Protein 2W86 (pdb70)

Foldseek 3Di:
DDADQPCVVVQAFQFHWADDRNGIATHHPPQFDADPVRRYTHGNFFAFFFQDDDDPQTHDGQDGGDGLQLSQQERGQWIHVRIDGGDHDPLAHHQWGADHDSDTFGRFVCVVGVCQQVAFDWAGDRSHIAGHHDPPWDADPVRRYTD

InterPro domains:
  IPR000152 EGF-type aspartate/asparagine hydroxylation site [PS00010] (262-273)
  IPR000152 EGF-type aspartate/asparagine hydroxylation site [PS00010] (304-315)
  IPR000152 EGF-type aspartate/asparagine hydroxylation site [PS00010] (504-515)
  IPR000152 EGF-type aspartate/asparagine hydroxylation site [PS00010] (546-557)
  IPR000152 EGF-type aspartate/asparagine hydroxylation site [PS00010] (587-598)
  IPR000152 EGF-type aspartate/asparagine hydroxylation site [PS00010] (628-639)
  IPR000152 EGF-type aspartate/asparagine hydroxylation site [PS00010] (739-750)
  IPR000152 EGF-type aspartate/asparagine hydroxylation site [PS00010] (781-792)
  IPR000152 EGF-type aspartate/asparagine hydroxylation site [PS00010] (821-832)
  IPR000152 EGF-type aspartate/asparagine hydroxylation site [PS00010] (926-937)
  IPR000152 EGF-type 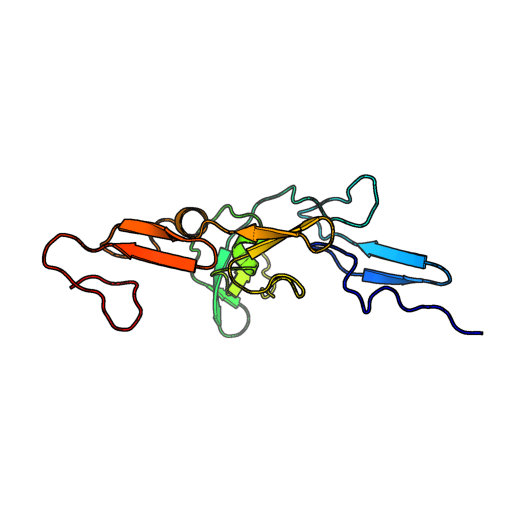aspartate/asparagine hydroxylation site [PS00010] (1044-1055)
  IPR000152 EGF-type aspartate/asparagine hydroxylation site [PS00010] (1086-1097)
  IPR000152 EGF-type aspartate/asparagine hydroxylation site [PS00010] (1129-1140)
  IPR000152 EGF-type aspartate/asparagine hydroxylation site [PS00010] (1171-1182)
  IPR000152 EGF-type aspartate/asparagine hydroxylation site [PS00010] (1212-1223)
  IPR000152 EGF-type aspartate/asparagine hydroxylation site [PS00010] (1254-1265)
  IPR000152 EGF-type aspartate/asparagine hydroxylation site [PS00010] (1296-1307)
  IPR000152 EGF-type aspartate/asparagine hydroxylation site [PS00010] (1339-1350)
  IPR000152 EGF-type aspartate/asparagine hydroxylation site [PS00010] (1380-1391)
  IPR000152 EGF-type aspartate/asparagine hydroxylation site [PS00010] (1420-1431)

Nearest PDB structures (foldseek):
  2w86-assembly1_A  TM=1.007E+00  e=1.344E-32  Homo sapiens
  1uzj-assembly3_C  TM=6.667E-01  e=9.749E-16  Homo sapiens
  1uzq-assembly1_A  TM=6.667E-01  e=2.580E-14  Homo sapiens
  5ms9-assembly1_A  TM=6.099E-01  e=1.057E-07  Homo sapiens
  3h5c-assembly1_B  TM=3.625E-01  e=7.458E-02  Homo sapiens

Solvent-accessible surface area: 8596 Å² total; per-residue (Å²): 174,96,68,125,58,41,31,144,83,35,27,12,6,65,27,84,32,107,62,25,131,70,57,52,95,5,67,38,60,110,19,11,73,64,17,130,95,136,38,35,2,85,31,82,100,125,12,24,0,47,67,51,65,79,126,83,115,18,58,91,84,13,32,45,54,6,59,46,12,37,0,9,5,9,31,12,34,0,21,6,105,131,40,82,114,26,153,63,19,100,73,19,22,140,1,45,6,24,50,116,49,102,88,40,78,40,0,44,5,30,124,8,33,82,53,3,8,141,69,27,116,28,42,54,47,180,21,58,33,119,6,105,26,65,122,85,73,90,75,34,115,97,22,59,63,5,124

B-factor: mean 25.17, std 9.64, range [11.41, 68.3]

Secondary structure (DSSP, 8-state):
-----GGGG--SBTSEEEEETTEEEEE--TTEEE-TTSSBEEE---EEEEEEEETTEEEEEEEEEE-HHHHHTTT-SEETTTTEE----TTT-TTEEEEETTEEEE--HHHHSTT-SSSSEEEEETTEEEEEPPTT--B-TTSS-B-

Radius of gyration: 17.73 Å; Cα contacts (8 Å, |Δi|>4): 346; chains: 1; bounding box: 33×31×66 Å

CATH classification: 2.10.25.10 (+2 more: 3.90.290.10, 2.10.25.10)

Structure (mmCIF, N/CA/C/O backbone):
data_2W86
#
_entry.id   2W86
#
_cell.length_a   31.232
_cell.length_b   47.258
_cell.length_c   89.105
_cell.angle_alpha   90.00
_cell.angle_beta   90.00
_cell.angle_gamma   90.00
#
_symmetry.space_group_name_H-M   'P 21 21 21'
#
loop_
_entity.id
_entity.type
_entity.pdbx_description
1 polymer FIBRILLIN-1
2 non-polymer 'CALCIUM ION'
3 non-polymer 'I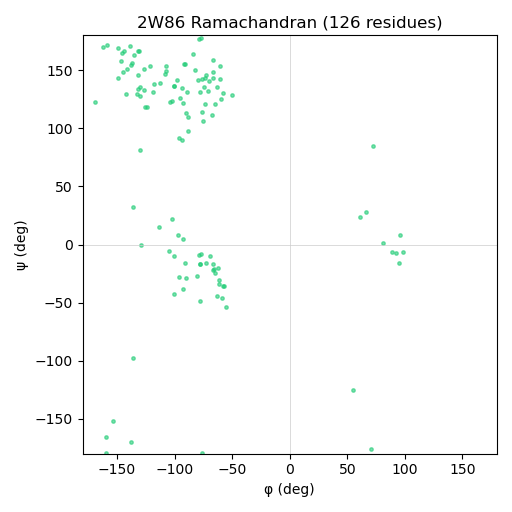ODIDE ION'
4 water water
#
loop_
_atom_site.group_PDB
_atom_site.id
_atom_site.type_symbol
_atom_site.label_atom_id
_atom_site.label_alt_id
_atom_site.label_comp_id
_atom_site.label_asym_id
_atom_site.label_entity_id
_atom_site.label_seq_id
_atom_site.pdbx_PDB_ins_code
_atom_site.Cartn_x
_atom_site.Cartn_y
_atom_site.Cartn_z
_atom_site.occupancy
_atom_site.B_iso_or_equiv
_atom_site.auth_seq_id
_atom_site.auth_comp_id
_atom_site.auth_asym_id
_atom_site.auth_atom_id
_atom_site.pdbx_PDB_model_num
ATOM 1 N N . SER A 1 1 ? 16.641 37.564 19.826 1.00 23.87 1 SER A N 1
ATOM 2 C CA . SER A 1 1 ? 16.612 36.460 20.776 1.00 26.02 1 SER A CA 1
ATOM 3 C C . SER A 1 1 ? 17.231 36.885 22.110 1.00 23.62 1 SER A C 1
ATOM 4 O O . SER A 1 1 ? 18.074 37.778 22.153 1.00 21.01 1 SER A O 1
ATOM 7 N N . ALA A 1 2 ? 16.781 36.266 23.199 1.00 18.97 2 ALA A N 1
ATOM 8 C CA . ALA A 1 2 ? 17.355 36.521 24.512 1.00 16.31 2 ALA A CA 1
ATOM 9 C C . ALA A 1 2 ? 17.432 35.222 25.288 1.00 18.36 2 ALA A C 1
ATOM 10 O O . ALA A 1 2 ? 16.629 34.319 25.091 1.00 16.92 2 ALA A O 1
ATOM 12 N N . ASP A 1 3 ? 18.408 35.139 26.176 1.00 19.45 3 ASP A N 1
ATOM 13 C CA . ASP A 1 3 ? 18.505 34.003 27.066 1.00 17.16 3 ASP A CA 1
ATOM 14 C C . ASP A 1 3 ? 17.515 34.180 28.209 1.00 15.62 3 ASP A C 1
ATOM 15 O O . ASP A 1 3 ? 17.317 35.294 28.705 1.00 18.00 3 ASP A O 1
ATOM 20 N N . ILE A 1 4 ? 16.887 33.091 28.631 1.00 15.58 4 ILE A N 1
ATOM 21 C CA . ILE A 1 4 ? 16.032 33.147 29.806 1.00 14.30 4 ILE A CA 1
ATOM 22 C C . ILE A 1 4 ? 16.905 33.235 31.050 1.00 15.55 4 ILE A C 1
ATOM 23 O O . ILE A 1 4 ? 17.881 32.511 31.165 1.00 16.71 4 ILE A O 1
ATOM 28 N N . ASP A 1 5 ? 16.562 34.107 31.988 1.00 16.05 5 ASP A N 1
ATOM 29 C CA . ASP A 1 5 ? 17.256 34.107 33.274 1.00 19.72 5 ASP A CA 1
ATOM 30 C C . ASP A 1 5 ? 16.488 33.244 34.280 1.00 16.26 5 ASP A C 1
ATOM 31 O O . ASP A 1 5 ? 15.606 33.726 35.001 1.00 19.55 5 ASP A O 1
ATOM 36 N N . GLU A 1 6 ? 16.820 31.958 34.320 1.00 18.59 6 GLU A N 1
ATOM 37 C CA . GLU A 1 6 ? 16.146 31.030 35.221 1.00 18.75 6 GLU A CA 1
ATOM 38 C C . GLU A 1 6 ? 16.323 31.364 36.696 1.00 19.58 6 GLU A C 1
ATOM 39 O O . GLU A 1 6 ? 15.539 30.923 37.536 1.00 18.44 6 GLU A O 1
ATOM 45 N N . CYS A 1 7 ? 17.350 32.141 37.016 1.00 17.25 7 CYS A N 1
ATOM 46 C CA . CYS A 1 7 ? 17.662 32.448 38.403 1.00 20.12 7 CYS A CA 1
ATOM 47 C C . CYS A 1 7 ? 16.572 33.276 39.085 1.00 24.53 7 CYS A C 1
ATOM 48 O O . CYS A 1 7 ? 16.451 33.281 40.305 1.00 22.01 7 CYS A O 1
ATOM 51 N N . GLU A 1 8 ? 15.767 33.953 38.282 1.00 25.56 8 GLU A N 1
ATOM 52 C CA . GLU A 1 8 ? 14.682 34.773 38.798 1.00 29.32 8 GLU A CA 1
ATOM 53 C C . GLU A 1 8 ? 13.652 33.930 39.544 1.00 29.68 8 GLU A C 1
ATOM 54 O O . GLU A 1 8 ? 12.871 34.449 40.344 1.00 30.35 8 GLU A O 1
ATOM 60 N N A SER A 1 9 ? 13.653 32.629 39.283 0.50 26.77 9 SER A N 1
ATOM 61 N N B SER A 1 9 ? 13.753 32.629 39.283 0.50 26.77 9 SER A N 1
ATOM 62 C CA A SER A 1 9 ? 12.671 31.736 39.878 0.50 26.13 9 SER A CA 1
ATOM 63 C CA B SER A 1 9 ? 12.771 31.736 39.878 0.50 26.13 9 SER A CA 1
ATOM 64 C C A SER A 1 9 ? 13.235 31.038 41.107 0.50 22.17 9 SER A C 1
ATOM 65 C C B SER A 1 9 ? 13.335 31.038 41.107 0.50 22.17 9 SER A C 1
ATOM 66 O O A SER A 1 9 ? 12.595 30.151 41.664 0.50 24.23 9 SER A O 1
ATOM 67 O O B SER A 1 9 ? 12.695 30.151 41.664 0.50 24.23 9 SER A O 1
ATOM 72 N N . SER A 1 10 ? 14.439 31.433 41.515 1.00 19.31 10 SER A N 1
ATOM 73 C CA . SER A 1 10 ? 15.121 30.829 42.667 1.00 19.87 10 SER A CA 1
ATOM 74 C C . SER A 1 10 ? 15.160 29.295 42.584 1.00 18.00 10 SER A C 1
ATOM 75 O O . SER A 1 10 ? 14.782 28.591 43.522 1.00 22.71 10 SER A O 1
ATOM 78 N N . PRO A 1 11 ? 15.649 28.767 41.458 1.00 18.57 11 PRO A N 1
ATOM 79 C CA . PRO A 1 11 ? 15.664 27.313 41.244 1.00 17.05 11 PRO A CA 1
ATOM 80 C C . PRO A 1 11 ? 16.707 26.565 42.080 1.00 18.33 11 PRO A C 1
ATOM 81 O O . PRO A 1 11 ? 16.617 25.344 42.199 1.00 21.56 11 PRO A O 1
ATOM 85 N N . CYS A 1 12 ? 17.675 27.277 42.643 1.00 18.34 12 CYS A N 1
ATOM 86 C CA . CYS A 1 12 ? 18.787 26.623 43.336 1.00 17.10 12 CYS A CA 1
ATOM 87 C C . CYS A 1 12 ? 18.555 26.546 44.838 1.00 20.49 12 CYS A C 1
ATOM 88 O O . CYS A 1 12 ? 18.914 27.466 45.580 1.00 24.25 12 CYS A O 1
ATOM 91 N N . ILE A 1 13 ? 17.961 25.438 45.276 1.00 18.41 13 ILE A N 1
ATOM 92 C CA . ILE A 1 13 ? 17.613 25.255 46.686 1.00 19.41 13 ILE A CA 1
ATOM 93 C C . ILE A 1 13 ? 18.852 25.193 47.578 1.00 17.07 13 ILE A C 1
ATOM 94 O O . ILE A 1 13 ? 19.696 24.321 47.416 1.00 15.75 13 ILE A O 1
ATOM 99 N N . ASN A 1 14 ? 18.949 26.110 48.532 1.00 14.71 14 ASN A N 1
ATOM 100 C CA . ASN A 1 14 ? 20.120 26.170 49.410 1.00 20.73 14 ASN A CA 1
ATOM 101 C C . ASN A 1 14 ? 21.421 26.428 48.667 1.00 19.99 14 ASN A C 1
ATOM 102 O O . ASN A 1 14 ? 22.492 26.085 49.150 1.00 27.22 14 ASN A O 1
ATOM 107 N N . GLY A 1 15 ? 21.328 27.037 47.491 1.00 15.93 15 GLY A N 1
ATOM 108 C CA . GLY A 1 15 ? 22.511 27.309 46.693 1.00 18.35 15 GLY A CA 1
ATOM 109 C C . GLY A 1 15 ? 22.473 28.690 46.076 1.00 18.99 15 GLY A C 1
ATOM 110 O O . GLY A 1 15 ? 21.549 29.466 46.329 1.00 22.38 15 GLY A O 1
ATOM 111 N N A VAL A 1 16 ? 23.502 29.016 45.301 0.50 19.57 16 VAL A N 1
ATOM 112 N N B VAL A 1 16 ? 23.602 29.016 45.301 0.50 19.57 16 VAL A N 1
ATOM 113 C CA A VAL A 1 16 ? 23.495 30.244 44.517 0.50 21.75 16 VAL A CA 1
ATOM 114 C CA B VAL A 1 16 ? 23.595 30.244 44.517 0.50 21.75 16 VAL A CA 1
ATOM 115 C C A VAL A 1 16 ? 23.331 29.906 43.046 0.50 20.34 16 VAL A C 1
ATOM 116 C C B VAL A 1 16 ? 23.431 29.906 43.046 0.50 20.34 16 VAL A C 1
ATOM 117 O O A VAL A 1 16 ? 23.976 28.987 42.526 0.50 21.78 16 VAL A O 1
ATOM 118 O O B VAL A 1 16 ? 24.076 28.987 42.526 0.50 21.78 16 VAL A O 1
ATOM 125 N N . CYS A 1 17 ? 22.428 30.625 42.387 1.00 19.27 17 CYS A N 1
ATOM 126 C CA . CYS A 1 17 ? 22.138 30.383 40.979 1.00 18.33 17 CYS A CA 1
ATOM 127 C C . CYS A 1 17 ? 23.009 31.282 40.112 1.00 23.23 17 CYS A C 1
ATOM 128 O O . CYS A 1 17 ? 23.185 32.466 40.409 1.00 22.94 17 CYS A O 1
ATOM 131 N N . LYS A 1 18 ? 23.572 30.707 39.057 1.00 21.62 18 LYS A N 1
ATOM 132 C CA . LYS A 1 18 ? 24.302 31.483 38.068 1.00 28.83 18 LYS A CA 1
ATOM 133 C C . LYS A 1 18 ? 23.699 31.243 36.693 1.00 24.47 18 LYS A C 1
ATOM 134 O O . LYS A 1 18 ? 23.678 30.120 36.190 1.00 23.95 18 LYS A O 1
ATOM 140 N N . ASN A 1 19 ? 23.193 32.301 36.083 1.00 19.26 19 ASN A N 1
ATOM 141 C CA . ASN A 1 19 ? 22.602 32.159 34.770 1.00 17.91 19 ASN A CA 1
ATOM 142 C C . ASN A 1 19 ? 23.660 31.796 33.732 1.00 22.03 19 ASN A C 1
ATOM 143 O O . ASN A 1 19 ? 24.818 32.180 33.858 1.00 23.44 19 ASN A O 1
ATOM 148 N N . SER A 1 20 ? 23.271 31.034 32.720 1.00 21.23 20 SER A N 1
ATOM 149 C CA . SER A 1 20 ? 24.176 30.735 31.620 1.00 24.95 20 SER A CA 1
ATOM 150 C C . SER A 1 20 ? 23.395 30.688 30.320 1.00 23.96 20 SER A C 1
ATOM 151 O O . SER A 1 20 ? 22.173 30.620 30.331 1.00 19.18 20 SER A O 1
ATOM 154 N N . PRO A 1 21 ? 24.087 30.701 29.193 1.00 28.54 21 PRO A N 1
ATOM 155 C CA . PRO A 1 21 ? 23.394 30.655 27.907 1.00 30.92 21 PRO A CA 1
ATOM 156 C C . PRO A 1 21 ? 22.705 29.327 27.682 1.00 30.58 21 PRO A C 1
ATOM 157 O O . PRO A 1 21 ? 23.373 28.328 27.486 1.00 34.24 21 PRO A O 1
ATOM 161 N N . GLY A 1 22 ? 21.376 29.360 27.690 1.00 32.69 22 GLY A N 1
ATOM 162 C CA . GLY A 1 22 ? 20.518 28.216 27.453 1.00 31.09 22 GLY A CA 1
ATOM 163 C C . GLY A 1 22 ? 20.162 27.405 28.678 1.00 27.87 22 GLY A C 1
ATOM 164 O O . GLY A 1 22 ? 19.337 26.516 28.623 1.00 26.39 22 GLY A O 1
ATOM 165 N N . SER A 1 23 ? 20.772 27.750 29.799 1.00 24.93 23 SER A N 1
ATOM 166 C CA . SER A 1 23 ? 20.585 27.021 31.043 1.00 25.71 23 SER A CA 1
ATOM 167 C C . SER A 1 23 ? 20.978 27.876 32.241 1.00 25.83 23 SER A C 1
ATOM 168 O O . SER A 1 23 ? 21.042 29.085 32.160 1.00 17.40 23 SER A O 1
ATOM 171 N N . PHE A 1 24 ? 21.132 27.226 33.379 1.00 20.55 24 PHE A N 1
ATOM 172 C CA . PHE A 1 24 ? 21.592 27.885 34.578 1.00 20.05 24 PHE A CA 1
ATOM 173 C C . PHE A 1 24 ? 22.444 26.893 35.357 1.00 20.84 24 PHE A C 1
ATOM 174 O O . PHE A 1 24 ? 22.428 25.711 35.071 1.00 20.53 24 PHE A O 1
ATOM 182 N N . ILE A 1 25 ? 23.203 27.392 36.321 1.00 19.09 25 ILE A N 1
ATOM 183 C CA . ILE A 1 25 ? 24.066 26.545 37.126 1.00 25.23 25 ILE A CA 1
ATOM 184 C C . ILE A 1 25 ? 23.822 26.858 38.588 1.00 23.83 25 ILE A C 1
ATOM 185 O O . ILE A 1 25 ? 23.731 28.021 38.965 1.00 20.33 25 ILE A O 1
ATOM 190 N N . CYS A 1 26 ? 23.712 25.820 39.410 1.00 19.66 26 CYS A N 1
ATOM 191 C CA . CYS A 1 26 ? 23.623 26.024 40.850 1.00 19.43 26 CYS A CA 1
ATOM 192 C C . CYS A 1 26 ? 24.994 25.766 41.467 1.00 20.36 26 CYS A C 1
ATOM 193 O O . CYS A 1 26 ? 25.675 24.810 41.094 1.00 22.06 26 CYS A O 1
ATOM 196 N N . GLU A 1 27 ? 25.402 26.632 42.386 1.00 19.67 27 GLU A N 1
ATOM 197 C CA . GLU A 1 27 ? 26.662 26.442 43.110 1.00 23.72 27 GLU A CA 1
ATOM 198 C C . GLU A 1 27 ? 26.414 26.280 44.602 1.00 22.73 27 GLU A C 1
ATOM 199 O O . GLU A 1 27 ? 25.600 26.992 45.193 1.00 22.12 27 GLU A O 1
ATOM 205 N N . CYS A 1 28 ? 27.136 25.344 45.210 1.00 23.10 28 CYS A N 1
ATOM 206 C CA . CYS A 1 28 ? 26.983 25.082 46.630 1.00 21.90 28 CYS A CA 1
ATOM 207 C C . CYS A 1 28 ? 28.191 25.611 47.386 1.00 28.22 28 CYS A C 1
ATOM 208 O O . CYS A 1 28 ? 29.303 25.647 46.856 1.00 29.01 28 CYS A O 1
ATOM 211 N N . SER A 1 29 ? 27.974 26.031 48.626 1.00 29.98 29 SER A N 1
ATOM 212 C CA . SER A 1 29 ? 29.103 26.376 49.479 1.00 33.14 29 SER A CA 1
ATOM 213 C C . SER A 1 29 ? 29.752 25.096 49.990 1.00 32.90 29 SER A C 1
ATOM 214 O O . SER A 1 29 ? 29.297 23.989 49.686 1.00 31.93 29 SER A O 1
ATOM 217 N N . SER A 1 30 ? 30.819 25.245 50.744 1.00 26.83 30 SER A N 1
ATOM 218 C CA . SER A 1 30 ? 31.591 24.108 51.159 1.00 27.11 30 SER A CA 1
ATOM 219 C C . SER A 1 30 ? 30.909 23.178 52.172 1.00 24.27 30 SER A C 1
ATOM 220 O O . SER A 1 30 ? 31.393 22.127 52.409 1.00 28.15 30 SER A O 1
ATOM 223 N N . GLU A 1 31 ? 29.790 23.584 52.730 1.00 22.18 31 GLU A N 1
ATOM 224 C CA . GLU A 1 31 ? 29.054 22.796 53.703 1.00 25.12 31 GLU A CA 1
ATOM 225 C C . GLU A 1 31 ? 27.978 21.924 53.055 1.00 23.06 31 GLU A C 1
ATOM 226 O O . GLU A 1 31 ? 27.228 21.304 53.719 1.00 19.18 31 GLU A O 1
ATOM 232 N N . SER A 1 32 ? 27.927 21.931 51.739 1.00 16.88 32 SER A N 1
ATOM 233 C CA . SER A 1 32 ? 26.915 21.196 51.004 1.00 17.95 32 SER A CA 1
ATOM 234 C C . SER A 1 32 ? 27.383 20.710 49.646 1.00 20.63 32 SER A C 1
ATOM 235 O O . SER A 1 32 ? 28.405 21.095 49.182 1.00 20.70 32 SER A O 1
ATOM 238 N N . THR A 1 33 ? 26.588 19.852 49.031 1.00 20.11 33 THR A N 1
ATOM 239 C CA . THR A 1 33 ? 26.962 19.289 47.746 1.00 19.40 33 THR A CA 1
ATOM 240 C C . THR A 1 33 ? 25.732 19.088 46.864 1.00 20.47 33 THR A C 1
ATOM 241 O O . THR A 1 33 ? 24.640 18.826 47.364 1.00 20.08 33 THR A O 1
ATOM 245 N N . LEU A 1 34 ? 25.914 19.215 45.552 1.00 18.83 34 LEU A N 1
ATOM 246 C CA . LEU A 1 34 ? 24.774 19.137 44.622 1.00 19.92 34 LEU A CA 1
ATOM 247 C C . LEU A 1 34 ? 24.124 17.768 44.561 1.00 22.92 34 LEU A C 1
ATOM 248 O O . LEU A 1 34 ? 24.807 16.734 44.612 1.00 23.14 34 LEU A O 1
ATOM 253 N N . ASP A 1 35 ? 22.801 17.760 44.421 1.00 20.92 35 ASP A N 1
ATOM 254 C CA . ASP A 1 35 ? 22.058 16.517 44.232 1.00 20.85 35 ASP A CA 1
ATOM 255 C C . ASP A 1 35 ? 22.189 16.065 42.779 1.00 19.82 35 ASP A C 1
ATOM 256 O O . ASP A 1 35 ? 22.813 16.752 41.961 1.00 20.40 35 ASP A O 1
ATOM 261 N N . PRO A 1 36 ? 21.615 14.897 42.448 1.00 25.78 36 PRO A N 1
ATOM 262 C CA . PRO A 1 36 ? 21.704 14.393 41.072 1.00 29.09 36 PRO A CA 1
ATOM 263 C C . PRO A 1 36 ? 21.150 15.363 40.031 1.00 23.89 36 PRO A C 1
ATOM 264 O O . PRO A 1 36 ? 21.714 15.426 38.940 1.00 25.40 36 PRO A O 1
ATOM 268 N N . THR A 1 37 ? 20.093 16.105 40.356 1.00 22.90 37 THR A N 1
ATOM 269 C CA . THR A 1 37 ? 19.477 17.018 39.389 1.00 25.16 37 THR A CA 1
ATOM 270 C C . THR A 1 37 ? 20.263 18.311 39.258 1.00 22.63 37 THR A C 1
ATOM 271 O O . THR A 1 37 ? 19.990 19.112 38.370 1.00 21.84 37 THR A O 1
ATOM 275 N N . LYS A 1 38 ? 21.234 18.496 40.146 1.00 23.12 38 LYS A N 1
ATOM 276 C CA . LYS A 1 38 ? 22.112 19.670 40.146 1.00 20.80 38 LYS A CA 1
ATOM 277 C C . LYS A 1 38 ? 21.392 20.978 40.468 1.00 17.90 38 LYS A C 1
ATOM 278 O O . LYS A 1 38 ? 21.825 22.045 40.049 1.00 18.62 38 LYS A O 1
ATOM 284 N N . THR A 1 39 ? 20.312 20.891 41.237 1.00 19.28 39 THR A N 1
ATOM 285 C CA . THR A 1 39 ? 19.522 22.072 41.580 1.00 14.06 39 THR A CA 1
ATOM 286 C C . THR A 1 39 ? 19.263 22.186 43.075 1.00 14.00 39 THR A C 1
ATOM 287 O O . THR A 1 39 ? 18.583 23.105 43.525 1.00 18.85 39 THR A O 1
ATOM 291 N N . ILE A 1 40 ? 19.759 21.224 43.844 1.00 16.57 40 ILE A N 1
ATOM 292 C CA . ILE A 1 40 ? 19.626 21.288 45.292 1.00 16.44 40 ILE A CA 1
ATOM 293 C C . ILE A 1 40 ? 20.978 21.053 45.967 1.00 15.45 40 ILE A C 1
ATOM 294 O O . ILE A 1 40 ? 21.664 20.078 45.682 1.00 18.00 40 ILE A O 1
ATOM 299 N N . CYS A 1 41 ? 21.354 21.964 46.853 1.00 18.43 41 CYS A N 1
ATOM 300 C CA . CYS A 1 41 ? 22.555 21.780 47.658 1.00 14.92 41 CYS A CA 1
ATOM 301 C C . CYS A 1 41 ? 22.181 21.025 48.918 1.00 17.30 41 CYS A C 1
ATOM 302 O O . CYS A 1 41 ? 21.502 21.561 49.797 1.00 18.72 41 CYS A O 1
ATOM 305 N N . ILE A 1 42 ? 22.624 19.774 48.990 1.00 19.60 42 ILE A N 1
ATOM 306 C CA . ILE A 1 42 ? 22.335 18.912 50.133 1.00 19.33 42 ILE A CA 1
ATOM 307 C C . ILE A 1 42 ? 23.355 19.189 51.230 1.00 16.06 42 ILE A C 1
ATOM 308 O O . ILE A 1 42 ? 24.558 19.072 51.007 1.00 19.26 42 ILE A O 1
ATOM 313 N N A GLU A 1 43 ? 22.874 19.578 52.410 0.50 17.06 43 GLU A N 1
ATOM 314 N N B GLU A 1 43 ? 22.974 19.578 52.410 0.50 17.06 43 GLU A N 1
ATOM 315 C CA A GLU A 1 43 ? 23.741 19.918 53.533 0.50 21.44 43 GLU A CA 1
ATOM 316 C CA B GLU A 1 43 ? 23.841 19.918 53.533 0.50 21.44 43 GLU A CA 1
ATOM 317 C C A GLU A 1 43 ? 24.567 18.717 53.991 0.50 18.48 43 GLU A C 1
ATOM 318 C C B GLU A 1 43 ? 24.667 18.717 53.991 0.50 18.48 43 GLU A C 1
ATOM 319 O O A GLU A 1 43 ? 24.014 17.660 54.274 0.50 18.10 43 GLU A O 1
ATOM 320 O O B GLU A 1 43 ? 24.114 17.660 54.274 0.50 18.10 43 GLU A O 1
ATOM 331 N N . THR A 1 44 ? 25.883 18.903 54.087 1.00 15.99 44 THR A N 1
ATOM 332 C CA . THR A 1 44 ? 26.795 17.817 54.436 1.00 16.85 44 THR A CA 1
ATOM 333 C C . THR A 1 44 ? 27.565 18.101 55.719 1.00 18.06 44 THR A C 1
ATOM 334 O O . THR A 1 44 ? 28.065 17.172 56.366 1.00 20.45 44 THR A O 1
ATOM 338 N N . ILE A 1 45 ? 27.663 19.379 56.087 1.00 14.49 45 ILE A N 1
ATOM 339 C CA . ILE A 1 45 ? 28.421 19.774 57.266 1.00 12.49 45 ILE A CA 1
ATOM 340 C C . ILE A 1 45 ? 27.629 20.736 58.134 1.00 15.00 45 ILE A C 1
ATOM 341 O O . ILE A 1 45 ? 27.086 21.730 57.649 1.00 17.07 45 ILE A O 1
ATOM 346 N N . LYS A 1 46 ? 27.555 20.422 59.421 1.00 15.84 46 LYS A N 1
ATOM 347 C CA . LYS A 1 46 ? 26.861 21.285 60.372 1.00 20.42 46 LYS A CA 1
ATOM 348 C C . LYS A 1 46 ? 27.789 22.395 60.851 1.00 23.50 46 LYS A C 1
ATOM 349 O O . LYS A 1 46 ? 29.006 22.320 60.683 1.00 25.60 46 LYS A O 1
ATOM 355 N N . GLY A 1 47 ? 27.214 23.427 61.457 1.00 20.43 47 GLY A N 1
ATOM 356 C CA . GLY A 1 47 ? 28.009 24.546 61.927 1.00 18.11 47 GLY A CA 1
ATOM 357 C C . GLY A 1 47 ? 27.274 25.341 62.986 1.00 17.52 47 GLY A C 1
ATOM 358 O O . GLY A 1 47 ? 26.150 25.020 63.355 1.00 15.92 47 GLY A O 1
ATOM 359 N N . THR A 1 48 ? 27.908 26.393 63.483 1.00 14.20 48 THR A N 1
ATOM 360 C CA . THR A 1 48 ? 27.312 27.160 64.567 1.00 13.68 48 THR A CA 1
ATOM 361 C C . THR A 1 48 ? 26.214 28.096 64.109 1.00 16.35 48 THR A C 1
ATOM 362 O O . THR A 1 48 ? 26.383 28.841 63.149 1.00 18.17 48 THR A O 1
ATOM 366 N N . CYS A 1 49 ? 25.085 28.048 64.802 1.00 13.92 49 CYS A N 1
ATOM 367 C CA . CYS A 1 49 ? 24.016 29.004 64.560 1.00 16.54 49 CYS A CA 1
ATOM 368 C C . CYS A 1 49 ? 24.192 30.172 65.523 1.00 17.74 49 CYS A C 1
ATOM 369 O O . CYS A 1 49 ? 24.224 29.974 66.726 1.00 19.59 49 CYS A O 1
ATOM 372 N N . TRP A 1 50 ? 24.337 31.379 64.992 1.00 13.65 50 TRP A N 1
ATOM 373 C CA . TRP A 1 50 ? 24.548 32.558 65.820 1.00 13.99 50 TRP A CA 1
ATOM 374 C C . TRP A 1 50 ? 23.266 33.350 65.988 1.00 15.27 50 TRP A C 1
ATOM 375 O O . TRP A 1 50 ? 22.544 33.572 65.041 1.00 15.48 50 TRP A O 1
ATOM 386 N N . GLN A 1 51 ? 23.000 33.784 67.207 1.00 15.40 51 GLN A N 1
ATOM 387 C CA . GLN A 1 51 ? 21.776 34.506 67.469 1.00 18.01 51 GLN A CA 1
ATOM 388 C C . GLN A 1 51 ? 21.862 35.971 67.075 1.00 19.31 51 GLN A C 1
ATOM 389 O O . GLN A 1 51 ? 20.858 36.582 66.760 1.00 20.46 51 GLN A O 1
ATOM 395 N N . THR A 1 52 ? 23.066 36.531 67.089 1.00 19.14 52 THR A N 1
ATOM 396 C CA . THR A 1 52 ? 23.235 37.943 66.784 1.00 18.06 52 THR A CA 1
ATOM 397 C C . THR A 1 52 ? 24.420 38.266 65.885 1.00 17.73 52 THR A C 1
ATOM 398 O O . THR A 1 52 ? 25.382 37.535 65.810 1.00 18.49 52 THR A O 1
ATOM 402 N N . VAL A 1 53 ? 24.315 39.398 65.208 1.00 18.48 53 VAL A N 1
ATOM 403 C CA . VAL A 1 53 ? 25.420 39.957 64.476 1.00 18.70 53 VAL A CA 1
ATOM 404 C C . VAL A 1 53 ? 25.698 41.314 65.084 1.00 19.13 53 VAL A C 1
ATOM 405 O O . VAL A 1 53 ? 24.790 42.099 65.294 1.00 20.78 53 VAL A O 1
ATOM 409 N N . ILE A 1 54 ? 26.957 41.579 65.379 1.00 18.02 54 ILE A N 1
ATOM 410 C CA . ILE A 1 54 ? 27.313 42.842 65.985 1.00 22.44 54 ILE A CA 1
ATOM 411 C C . ILE A 1 54 ? 28.632 43.316 65.419 1.00 22.99 54 ILE A C 1
ATOM 412 O O . ILE A 1 54 ? 29.589 42.569 65.366 1.00 19.60 54 ILE A O 1
ATOM 417 N N . ASP A 1 55 ? 28.656 44.561 64.973 1.00 23.49 55 ASP A N 1
ATOM 418 C CA . ASP A 1 55 ? 29.839 45.100 64.334 1.00 26.93 55 ASP A CA 1
ATOM 419 C C . ASP A 1 55 ? 30.213 44.177 63.176 1.00 29.28 55 ASP A C 1
ATOM 420 O O . ASP A 1 55 ? 29.396 43.890 62.323 1.00 30.28 55 ASP A O 1
ATOM 425 N N . GLY A 1 56 ? 31.440 43.698 63.151 1.00 24.78 56 GLY A N 1
ATOM 426 C CA . GLY A 1 56 ? 31.865 42.832 62.062 1.00 21.67 56 GLY A CA 1
ATOM 427 C C . GLY A 1 56 ? 31.909 41.357 62.423 1.00 20.94 56 GLY A C 1
ATOM 428 O O . GLY A 1 56 ? 32.613 40.575 61.789 1.00 20.88 56 GLY A O 1
ATOM 429 N N . ARG A 1 57 ? 31.166 40.967 63.449 1.00 18.45 57 ARG A N 1
ATOM 430 C CA . ARG A 1 57 ? 31.248 39.594 63.931 1.00 16.84 57 ARG A CA 1
ATOM 431 C C . ARG A 1 57 ? 29.883 39.030 64.277 1.00 19.73 57 ARG A C 1
ATOM 432 O O . ARG A 1 57 ? 28.892 39.756 64.342 1.00 21.46 57 ARG A O 1
ATOM 440 N N . CYS A 1 58 ? 29.859 37.732 64.534 1.00 16.90 58 CYS A N 1
ATOM 441 C CA . CYS A 1 58 ? 28.665 37.023 64.957 1.00 17.13 58 CYS A CA 1
ATOM 442 C C . CYS A 1 58 ? 28.833 36.550 66.395 1.00 15.02 58 CYS A C 1
ATOM 443 O O . CYS A 1 58 ? 29.888 36.079 66.770 1.00 18.36 58 CYS A O 1
ATOM 446 N N . GLU A 1 59 ? 27.782 36.672 67.191 1.00 16.76 59 GLU A N 1
ATOM 447 C CA . GLU A 1 59 ? 27.843 36.303 68.599 1.00 17.61 59 GLU A CA 1
ATOM 448 C C . GLU A 1 59 ? 26.639 35.495 69.061 1.00 16.43 59 GLU A C 1
ATOM 449 O O . GLU A 1 59 ? 25.609 35.484 68.424 1.00 19.53 59 GLU A O 1
ATOM 455 N N . ILE A 1 60 ? 26.799 34.848 70.205 1.00 18.95 60 ILE A N 1
ATOM 456 C CA . ILE A 1 60 ? 25.755 34.049 70.836 1.00 16.77 60 ILE A CA 1
ATOM 457 C C . ILE A 1 60 ? 25.492 32.756 70.090 1.00 16.44 60 ILE A C 1
ATOM 458 O O . ILE A 1 60 ? 24.599 32.668 69.269 1.00 20.07 60 ILE A O 1
ATOM 463 N N . ASN A 1 61 ? 26.299 31.760 70.405 1.00 17.78 61 ASN A N 1
ATOM 464 C CA . ASN A 1 61 ? 26.175 30.436 69.841 1.00 19.43 61 ASN A CA 1
ATOM 465 C C . ASN A 1 61 ? 24.998 29.725 70.472 1.00 26.52 61 ASN A C 1
ATOM 466 O O . ASN A 1 61 ? 25.075 29.323 71.615 1.00 29.25 61 ASN A O 1
ATOM 471 N N . ILE A 1 62 ? 23.907 29.579 69.733 1.00 23.06 62 ILE A N 1
ATOM 472 C CA . ILE A 1 62 ? 22.708 28.958 70.289 1.00 27.55 62 ILE A CA 1
ATOM 473 C C . ILE A 1 62 ? 22.669 27.451 70.065 1.00 29.97 62 ILE A C 1
ATOM 474 O O . ILE A 1 62 ? 21.903 26.730 70.696 1.00 26.62 62 ILE A O 1
ATOM 479 N N . ASN A 1 63 ? 23.509 27.000 69.150 1.00 24.91 63 ASN A N 1
ATOM 480 C CA . ASN A 1 63 ? 23.686 25.581 68.855 1.00 25.04 63 ASN A CA 1
ATOM 481 C C . ASN A 1 63 ? 24.909 25.439 67.961 1.00 22.64 63 ASN A C 1
ATOM 482 O O . ASN A 1 63 ? 24.981 26.054 66.904 1.00 19.42 63 ASN A O 1
ATOM 487 N N . GLY A 1 64 ? 25.880 24.660 68.401 1.00 23.89 64 GLY A N 1
ATOM 488 C CA . GLY A 1 64 ? 27.107 24.506 67.653 1.00 25.18 64 GLY A CA 1
ATOM 489 C C . GLY A 1 64 ? 27.000 23.589 66.454 1.00 28.89 64 GLY A C 1
ATOM 490 O O . GLY A 1 64 ? 27.941 23.456 65.681 1.00 28.28 64 GLY A O 1
ATOM 491 N N . ALA A 1 65 ? 25.870 22.916 66.320 1.00 22.94 65 ALA A N 1
ATOM 492 C CA . ALA A 1 65 ? 25.739 21.936 65.269 1.00 20.33 65 ALA A CA 1
ATOM 493 C C . ALA A 1 65 ? 24.375 21.967 64.629 1.00 17.93 65 ALA A C 1
ATOM 494 O O . ALA A 1 65 ? 23.529 21.152 64.917 1.00 18.98 65 ALA A O 1
ATOM 496 N N A THR A 1 66 ? 24.181 22.924 63.741 0.50 14.42 66 THR A N 1
ATOM 497 N N B THR A 1 66 ? 24.174 22.934 63.738 0.50 14.42 66 THR A N 1
ATOM 498 C CA A THR A 1 66 ? 22.940 23.017 63.020 0.50 12.82 66 THR A CA 1
ATOM 499 C CA B THR A 1 66 ? 22.947 23.025 62.984 0.50 12.82 66 THR A CA 1
ATOM 500 C C A THR A 1 66 ? 23.188 22.978 61.532 0.50 11.43 66 THR A C 1
ATOM 501 C C B THR A 1 66 ? 23.230 22.975 61.497 0.50 11.43 66 THR A C 1
ATOM 502 O O A THR A 1 66 ? 24.257 23.323 61.060 0.50 16.76 66 THR A O 1
ATOM 503 O O B THR A 1 66 ? 24.301 23.338 61.050 0.50 16.76 66 THR A O 1
ATOM 510 N N A LEU A 1 67 ? 22.167 22.544 60.817 0.50 16.00 67 LEU A N 1
ATOM 511 N N B LEU A 1 67 ? 22.244 22.502 60.754 0.50 16.00 67 LEU A N 1
ATOM 512 C CA A LEU A 1 67 ? 22.107 22.653 59.391 0.50 18.41 67 LEU A CA 1
ATOM 513 C CA B LEU A 1 67 ? 22.181 22.661 59.324 0.50 18.41 67 LEU A CA 1
ATOM 514 C C A LEU A 1 67 ? 21.889 24.136 59.129 0.50 14.07 67 LEU A C 1
ATOM 515 C C B LEU A 1 67 ? 21.978 24.149 59.044 0.50 14.07 67 LEU A C 1
ATOM 516 O O A LEU A 1 67 ? 21.058 24.769 59.736 0.50 16.13 67 LEU A O 1
ATOM 517 O O B LEU A 1 67 ? 21.144 24.779 59.664 0.50 16.13 67 LEU A O 1
ATOM 526 N N . LYS A 1 68 ? 22.653 24.685 58.216 1.00 12.29 68 LYS A N 1
ATOM 527 C CA . LYS A 1 68 ? 22.531 26.097 57.869 1.00 12.87 68 LYS A CA 1
ATOM 528 C C . LYS A 1 68 ? 21.109 26.454 57.490 1.00 15.10 68 LYS A C 1
ATOM 529 O O . LYS A 1 68 ? 20.586 27.453 57.934 1.00 17.36 68 LYS A O 1
ATOM 535 N N . SER A 1 69 ? 20.488 25.619 56.669 1.00 14.08 69 SER A N 1
ATOM 536 C CA . SER A 1 69 ? 19.127 25.875 56.221 1.00 16.79 69 SER A CA 1
ATOM 537 C C . SER A 1 69 ? 18.126 25.916 57.376 1.00 21.52 69 SER A C 1
ATOM 538 O O . SER A 1 69 ? 17.141 26.625 57.313 1.00 23.40 69 SER A O 1
ATOM 541 N N . GLN A 1 70 ? 18.390 25.155 58.428 1.00 16.37 70 GLN A N 1
ATOM 542 C CA . GLN A 1 70 ? 17.496 25.121 59.577 1.00 16.41 70 GLN A CA 1
ATOM 543 C C . GLN A 1 70 ? 17.716 26.357 60.421 1.00 16.28 70 GLN A C 1
ATOM 544 O O . GLN A 1 70 ? 16.775 27.030 60.808 1.00 20.21 70 GLN A O 1
ATOM 550 N N . CYS A 1 71 ? 18.981 26.638 60.699 1.00 14.02 71 CYS A N 1
ATOM 551 C CA . CYS A 1 71 ? 19.351 27.842 61.431 1.00 14.07 71 CYS A CA 1
ATOM 552 C C . CYS A 1 71 ? 18.807 29.086 60.751 1.00 15.34 71 CYS A C 1
ATOM 553 O O . CYS A 1 71 ? 18.131 29.903 61.373 1.00 14.26 71 CYS A O 1
ATOM 556 N N . CYS A 1 72 ? 19.118 29.229 59.465 1.00 19.22 72 CYS A N 1
ATOM 557 C CA . CYS A 1 72 ? 18.877 30.487 58.762 1.00 14.92 72 CYS A CA 1
ATOM 558 C C . CYS A 1 72 ? 17.434 30.730 58.350 1.00 18.58 72 CYS A C 1
ATOM 559 O O . CYS A 1 72 ? 17.054 31.856 58.045 1.00 20.77 72 CYS A O 1
ATOM 562 N N . SER A 1 73 ? 16.633 29.680 58.347 1.00 18.80 73 SER A N 1
ATOM 563 C CA . SER A 1 73 ? 15.236 29.820 57.988 1.00 23.81 73 SER A CA 1
ATOM 564 C C . SER A 1 73 ? 14.372 29.949 59.237 1.00 22.53 73 SER A C 1
ATOM 565 O O . SER A 1 73 ? 13.160 29.927 59.148 1.00 23.81 73 SER A O 1
ATOM 568 N N . SER A 1 74 ? 15.004 30.079 60.397 1.00 17.38 74 SER A N 1
ATOM 569 C CA . SER A 1 74 ? 14.263 30.208 61.640 1.00 16.08 74 SER A CA 1
ATOM 570 C C . SER A 1 74 ? 14.816 31.281 62.578 1.00 21.56 74 SER A C 1
ATOM 571 O O . SER A 1 74 ? 14.509 32.449 62.427 1.00 25.53 74 SER A O 1
ATOM 574 N N . LEU A 1 75 ? 15.621 30.876 63.547 1.00 17.08 75 LEU A N 1
ATOM 575 C CA . LEU A 1 75 ? 16.053 31.790 64.599 1.00 18.22 75 LEU A CA 1
ATOM 576 C C . LEU A 1 75 ? 17.451 32.375 64.445 1.00 17.75 75 LEU A C 1
ATOM 577 O O . LEU A 1 75 ? 17.821 33.266 65.179 1.00 20.80 75 LEU A O 1
ATOM 582 N N . GLY A 1 76 ? 18.234 31.868 63.506 1.00 16.59 76 GLY A N 1
ATOM 583 C CA . GLY A 1 76 ? 19.602 32.326 63.381 1.00 15.01 76 GLY A CA 1
ATOM 584 C C . GLY A 1 76 ? 19.744 33.684 62.725 1.00 15.81 76 GLY A C 1
ATOM 585 O O . GLY A 1 76 ? 19.018 33.988 61.799 1.00 17.87 76 GLY A O 1
ATOM 586 N N . ALA A 1 77 ? 20.684 34.499 63.200 1.00 15.77 77 ALA A N 1
ATOM 587 C CA . ALA A 1 77 ? 21.039 35.732 62.499 1.00 15.65 77 ALA A CA 1
ATOM 588 C C . ALA A 1 77 ? 22.157 35.451 61.510 1.00 12.12 77 ALA A C 1
ATOM 589 O O . ALA A 1 77 ? 22.300 36.137 60.491 1.00 14.71 77 ALA A O 1
ATOM 591 N N . ALA A 1 78 ? 22.971 34.452 61.833 1.00 12.54 78 ALA A N 1
ATOM 592 C CA . ALA A 1 78 ? 24.097 34.084 60.982 1.00 15.23 78 ALA A CA 1
ATOM 593 C C . ALA A 1 78 ? 24.523 32.652 61.263 1.00 15.62 78 ALA A C 1
ATOM 594 O O . ALA A 1 78 ? 24.056 32.035 62.223 1.00 15.99 78 ALA A O 1
ATOM 596 N N . TRP A 1 79 ? 25.422 32.136 60.432 1.00 12.42 79 TRP A N 1
ATOM 597 C CA . TRP A 1 79 ? 25.804 30.740 60.543 1.00 12.59 79 TRP A CA 1
ATOM 598 C C . TRP A 1 79 ? 27.236 30.514 60.118 1.00 18.26 79 TRP A C 1
ATOM 599 O O . TRP A 1 79 ? 27.728 31.128 59.160 1.00 16.35 79 TRP A O 1
ATOM 610 N N . GLY A 1 80 ? 27.909 29.609 60.822 1.00 15.13 80 GLY A N 1
ATOM 611 C CA . GLY A 1 80 ? 29.247 29.163 60.477 1.00 17.83 80 GLY A CA 1
ATOM 612 C C . GLY A 1 80 ? 30.399 29.980 61.024 1.00 16.27 80 GLY A C 1
ATOM 613 O O . GLY A 1 80 ? 30.189 30.942 61.734 1.00 15.02 80 GLY A O 1
ATOM 614 N N A SER A 1 81 ? 31.546 29.531 60.615 0.50 15.89 81 SER A N 1
ATOM 615 N N B SER A 1 81 ? 31.620 29.563 60.692 0.50 15.89 81 SER A N 1
ATOM 616 C CA A SER A 1 81 ? 32.748 30.265 60.953 0.50 18.71 81 SER A CA 1
ATOM 617 C CA B SER A 1 81 ? 32.834 30.336 60.942 0.50 18.71 81 SER A CA 1
ATOM 618 C C A SER A 1 81 ? 33.777 30.117 59.820 0.50 18.06 81 SER A C 1
ATOM 619 C C B SER A 1 81 ? 33.787 30.169 59.768 0.50 18.06 81 SER A C 1
ATOM 620 O O A SER A 1 81 ? 34.235 29.015 59.562 0.50 17.54 81 SER A O 1
ATOM 621 O O B SER A 1 81 ? 34.202 29.066 59.496 0.50 17.54 81 SER A O 1
ATOM 626 N N . PRO A 1 82 ? 34.142 31.269 59.108 1.00 18.60 82 PRO A N 1
ATOM 627 C CA . PRO A 1 82 ? 33.586 32.581 59.435 1.00 18.09 82 PRO A CA 1
ATOM 628 C C . PRO A 1 82 ? 32.115 32.561 59.114 1.00 18.09 82 PRO A C 1
ATOM 629 O O . PRO A 1 82 ? 31.674 31.713 58.369 1.00 20.09 82 PRO A O 1
ATOM 633 N N . CYS A 1 83 ? 31.366 33.483 59.681 1.00 16.95 83 CYS A N 1
ATOM 634 C CA . CYS A 1 83 ? 29.925 33.450 59.525 1.00 16.10 83 CYS A CA 1
ATOM 635 C C . CYS A 1 83 ? 29.434 34.245 58.322 1.00 17.91 83 CYS A C 1
ATOM 636 O O . CYS A 1 83 ? 30.096 35.175 57.864 1.00 16.77 83 CYS A O 1
ATOM 639 N N . THR A 1 84 ? 28.266 33.866 57.813 1.00 18.62 84 THR A N 1
ATOM 640 C CA . THR A 1 84 ? 27.557 34.677 56.832 1.00 19.83 84 THR A CA 1
ATOM 641 C C . THR A 1 84 ? 26.136 34.913 57.330 1.00 18.42 84 THR A C 1
ATOM 642 O O . THR A 1 84 ? 25.578 34.092 58.065 1.00 14.00 84 THR A O 1
ATOM 646 N N . LEU A 1 85 ? 25.553 36.038 56.938 1.00 17.55 85 LEU A N 1
ATOM 647 C CA . LEU A 1 85 ? 24.244 36.406 57.451 1.00 15.89 85 LEU A CA 1
ATOM 648 C C . LEU A 1 85 ? 23.180 35.483 56.896 1.00 16.49 85 LEU A C 1
ATOM 649 O O . LEU A 1 85 ? 23.228 35.099 55.731 1.00 19.94 85 LEU A O 1
ATOM 654 N N . CYS A 1 86 ? 22.231 35.122 57.749 1.00 17.32 86 CYS A N 1
ATOM 655 C CA . CYS A 1 86 ? 21.120 34.280 57.358 1.00 15.19 86 CYS A CA 1
ATOM 656 C C . CYS A 1 86 ? 20.116 35.025 56.505 1.00 20.07 86 CYS A C 1
ATOM 657 O O . CYS A 1 86 ? 19.851 36.213 56.720 1.00 18.77 86 CYS A O 1
ATOM 660 N N . GLN A 1 87 ? 19.562 34.306 55.535 1.00 22.57 87 GLN A N 1
ATOM 661 C CA . GLN A 1 87 ? 18.429 34.766 54.749 1.00 27.04 87 GLN A CA 1
ATOM 662 C C . GLN A 1 87 ? 17.427 33.616 54.737 1.00 21.03 87 GLN A C 1
ATOM 663 O O . GLN A 1 87 ? 17.814 32.455 54.540 1.00 24.32 87 GLN A 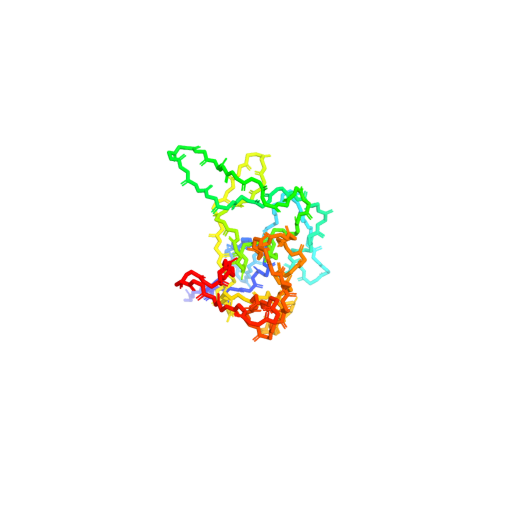O 1
ATOM 669 N N . VAL A 1 88 ? 16.153 33.903 54.987 1.00 19.23 88 VAL A N 1
ATOM 670 C CA . VAL A 1 88 ? 15.153 32.834 54.919 1.00 25.56 88 VAL A CA 1
ATOM 671 C C . VAL A 1 88 ? 15.012 32.358 53.480 1.00 29.10 88 VAL A C 1
ATOM 672 O O . VAL A 1 88 ? 15.365 33.071 52.542 1.00 28.34 88 VAL A O 1
ATOM 676 N N . ASP A 1 89 ? 14.505 31.145 53.300 1.00 25.84 89 ASP A N 1
ATOM 677 C CA . ASP A 1 89 ? 14.229 30.662 51.960 1.00 33.28 89 ASP A CA 1
ATOM 678 C C . ASP A 1 89 ? 13.252 31.626 51.289 1.00 30.97 89 ASP A C 1
ATOM 679 O O . ASP A 1 89 ? 12.221 31.974 51.869 1.00 27.92 89 ASP A O 1
ATOM 684 N N . PRO A 1 90 ? 13.579 32.065 50.065 1.00 34.41 90 PRO A N 1
ATOM 685 C CA . PRO A 1 90 ? 12.810 33.076 49.333 1.00 31.72 90 PRO A CA 1
ATOM 686 C C . PRO A 1 90 ? 11.416 32.579 48.948 1.00 34.70 90 PRO A C 1
ATOM 687 O O . PRO A 1 90 ? 10.544 33.377 48.612 1.00 35.51 90 PRO A O 1
ATOM 691 N N . ILE A 1 91 ? 11.219 31.268 49.007 1.00 31.16 91 ILE A N 1
ATOM 692 C CA . ILE A 1 91 ? 9.952 30.653 48.638 1.00 26.56 91 ILE A CA 1
ATOM 693 C C . ILE A 1 91 ? 9.117 30.301 49.872 1.00 23.94 91 ILE A C 1
ATOM 694 O O . ILE A 1 91 ? 7.899 30.492 49.894 1.00 27.82 91 ILE A O 1
ATOM 699 N N . CYS A 1 92 ? 9.774 29.757 50.889 1.00 16.49 92 CYS A N 1
ATOM 700 C CA . CYS A 1 92 ? 9.073 29.218 52.057 1.00 17.48 92 CYS A CA 1
ATOM 701 C C . CYS A 1 92 ? 8.987 30.200 53.212 1.00 20.31 92 CYS A C 1
ATOM 702 O O . CYS A 1 92 ? 8.092 30.108 54.042 1.00 20.22 92 CYS A O 1
ATOM 705 N N . GLY A 1 93 ? 9.950 31.105 53.290 1.00 21.90 93 GLY A N 1
ATOM 706 C CA . GLY A 1 93 ? 9.953 32.104 54.336 1.00 23.23 93 GLY A CA 1
ATOM 707 C C . GLY A 1 93 ? 10.267 31.546 55.717 1.00 22.32 93 GLY A C 1
ATOM 708 O O . GLY A 1 93 ? 10.556 30.358 55.891 1.00 20.96 93 GLY A O 1
ATOM 709 N N . LYS A 1 94 ? 10.196 32.423 56.711 1.00 15.89 94 LYS A N 1
ATOM 710 C CA . LYS A 1 94 ? 10.625 32.097 58.064 1.00 14.80 94 LYS A CA 1
ATOM 711 C C . LYS A 1 94 ? 9.805 30.978 58.703 1.00 15.79 94 LYS A C 1
ATOM 71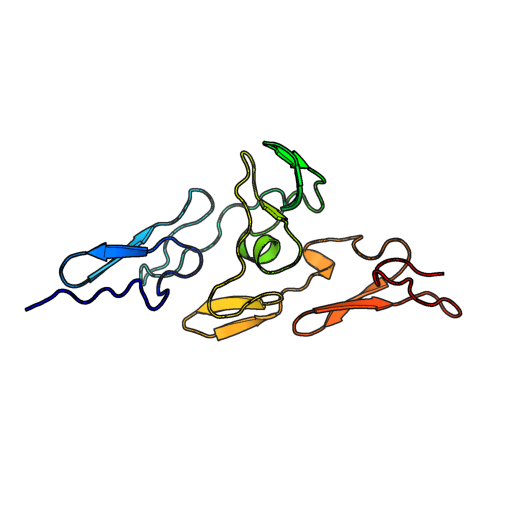2 O O . LYS A 1 94 ? 8.584 30.954 58.592 1.00 18.78 94 LYS A O 1
ATOM 718 N N . GLY A 1 95 ? 10.489 30.041 59.358 1.00 15.31 95 GLY A N 1
ATOM 719 C CA . GLY A 1 95 ? 9.811 28.966 60.059 1.00 13.81 95 GLY A CA 1
ATOM 720 C C . GLY A 1 95 ? 9.741 27.679 59.260 1.00 13.98 95 GLY A C 1
ATOM 721 O O . GLY A 1 95 ? 9.322 26.644 59.775 1.00 12.10 95 GLY A O 1
ATOM 722 N N . TYR A 1 96 ? 10.176 27.741 58.007 1.00 12.15 96 TYR A N 1
ATOM 723 C CA . TYR A 1 96 ? 10.090 26.605 57.097 1.00 12.34 96 TYR A CA 1
ATOM 724 C C . TYR A 1 96 ? 11.388 26.494 56.298 1.00 14.82 96 TYR A C 1
ATOM 725 O O . TYR A 1 96 ? 12.081 27.485 56.080 1.00 14.42 96 TYR A O 1
ATOM 734 N N . SER A 1 97 ? 11.695 25.293 55.838 1.00 15.11 97 SER A N 1
ATOM 735 C CA . SER A 1 97 ? 12.814 25.124 54.920 1.00 16.36 97 SER A CA 1
ATOM 736 C C . SER A 1 97 ? 12.291 24.494 53.645 1.00 18.74 97 SER A C 1
ATOM 737 O O . SER A 1 97 ? 11.275 23.804 53.649 1.00 17.39 97 SER A O 1
ATOM 740 N N . ARG A 1 98 ? 12.982 24.745 52.542 1.00 21.77 98 ARG A N 1
ATOM 741 C CA . ARG A 1 98 ? 12.560 24.225 51.260 1.00 20.29 98 ARG A CA 1
ATOM 742 C C . ARG A 1 98 ? 13.198 22.859 51.055 1.00 24.38 98 ARG A C 1
ATOM 743 O O . ARG A 1 98 ? 14.401 22.687 51.260 1.00 28.56 98 ARG A O 1
ATOM 751 N N . ILE A 1 99 ? 12.404 21.872 50.666 1.00 23.94 99 ILE A N 1
ATOM 752 C CA . ILE A 1 99 ? 12.951 20.528 50.504 1.00 26.77 99 ILE A CA 1
ATOM 753 C C . ILE A 1 99 ? 13.201 20.159 49.039 1.00 27.32 99 ILE A C 1
ATOM 754 O O . ILE A 1 99 ? 14.308 19.758 48.675 1.00 27.92 99 ILE A O 1
ATOM 759 N N A LYS A 1 100 ? 12.176 20.319 48.210 0.50 21.28 100 LYS A N 1
ATOM 760 N N B LYS A 1 100 ? 12.276 20.319 48.210 0.50 21.28 100 LYS A N 1
ATOM 761 C CA A LYS A 1 100 ? 12.320 20.189 46.759 0.50 27.41 100 LYS A CA 1
ATOM 762 C CA B LYS A 1 100 ? 12.420 20.189 46.759 0.50 27.41 100 LYS A CA 1
ATOM 763 C C A LYS A 1 100 ? 11.241 21.036 46.104 0.50 28.20 100 LYS A C 1
ATOM 764 C C B LYS A 1 100 ? 11.341 21.036 46.104 0.50 28.20 100 LYS A C 1
ATOM 765 O O A LYS A 1 100 ? 10.229 21.331 46.732 0.50 31.34 100 LYS A O 1
ATOM 766 O O B LYS A 1 100 ? 10.329 21.331 46.732 0.50 31.34 100 LYS A O 1
ATOM 777 N N . GLY A 1 101 ? 11.440 21.433 44.852 1.00 24.30 101 GLY A N 1
ATOM 778 C CA . GLY A 1 101 ? 10.452 22.266 44.185 1.00 22.20 101 GLY A CA 1
ATOM 779 C C . GLY A 1 101 ? 10.069 23.486 45.016 1.00 21.10 101 GLY A C 1
ATOM 780 O O . GLY A 1 101 ? 10.928 24.276 45.381 1.00 22.23 101 GLY A O 1
ATOM 781 N N . THR A 1 102 ? 8.780 23.655 45.291 1.00 27.32 102 THR A N 1
ATOM 782 C CA . THR A 1 102 ? 8.301 24.756 46.129 1.00 29.65 102 THR A CA 1
ATOM 783 C C . THR A 1 102 ? 7.726 24.192 47.430 1.00 30.60 102 THR A C 1
ATOM 784 O O . THR A 1 102 ? 7.024 24.877 48.184 1.00 27.02 102 THR A O 1
ATOM 788 N N . GLN A 1 103 ? 8.059 22.930 47.681 1.00 25.74 103 GLN A N 1
ATOM 789 C CA . GLN A 1 103 ? 7.612 22.199 48.858 1.00 28.91 103 GLN A CA 1
ATOM 790 C C . GLN A 1 103 ? 8.353 22.699 50.096 1.00 26.95 103 GLN A C 1
ATOM 791 O O . GLN A 1 103 ? 9.577 22.650 50.148 1.00 26.67 103 GLN A O 1
ATOM 797 N N . CYS A 1 104 ? 7.608 23.192 51.079 1.00 2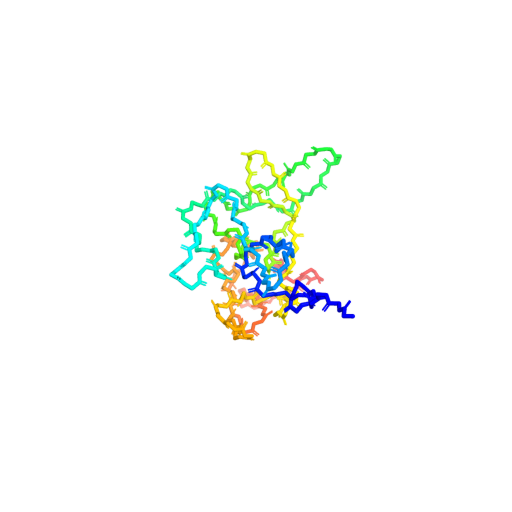2.30 104 CYS A N 1
ATOM 798 C CA . CYS A 1 104 ? 8.195 23.696 52.315 1.00 21.40 104 CYS A CA 1
ATOM 799 C C . CYS A 1 104 ? 7.912 22.751 53.468 1.00 22.82 104 CYS A C 1
ATOM 800 O O . CYS A 1 104 ? 6.851 22.128 53.527 1.00 25.89 104 CYS A O 1
ATOM 803 N N . GLU A 1 105 ? 8.844 22.650 54.401 1.00 20.31 105 GLU A N 1
ATOM 804 C CA . GLU A 1 105 ? 8.583 21.828 55.567 1.00 17.94 105 GLU A CA 1
ATOM 805 C C . GLU A 1 105 ? 8.935 22.579 56.837 1.00 14.02 105 GLU A C 1
ATOM 806 O O . GLU A 1 105 ? 9.850 23.390 56.861 1.00 15.73 105 GLU A O 1
ATOM 812 N N . ASP A 1 106 ? 8.166 22.319 57.887 1.00 12.95 106 ASP A N 1
ATOM 813 C CA . ASP A 1 106 ? 8.359 23.015 59.135 1.00 12.58 106 ASP A CA 1
ATOM 814 C C . ASP A 1 106 ? 9.755 22.783 59.718 1.00 18.22 106 ASP A C 1
ATOM 815 O O . ASP A 1 106 ? 10.312 21.682 59.629 1.00 16.76 106 ASP A O 1
ATOM 820 N N . ILE A 1 107 ? 10.324 23.826 60.310 1.00 13.66 107 ILE A N 1
ATOM 821 C CA . ILE A 1 107 ? 11.563 23.685 61.077 1.00 15.29 107 ILE A CA 1
ATOM 822 C C . ILE A 1 107 ? 11.217 23.467 62.549 1.00 15.84 107 ILE A C 1
ATOM 823 O O . ILE A 1 107 ? 10.358 24.145 63.072 1.00 13.48 107 ILE A O 1
ATOM 828 N N . ASP A 1 108 ? 11.859 22.519 63.222 1.00 13.83 108 ASP A N 1
ATOM 829 C CA . ASP A 1 108 ? 11.610 22.346 64.649 1.00 15.46 108 ASP A CA 1
ATOM 830 C C . ASP A 1 108 ? 12.541 23.228 65.469 1.00 14.40 108 ASP A C 1
ATOM 831 O O . ASP A 1 108 ? 13.710 22.900 65.687 1.00 18.54 108 ASP A O 1
ATOM 836 N N . GLU A 1 109 ? 12.044 24.388 65.893 1.00 14.98 109 GLU A N 1
ATOM 837 C CA . GLU A 1 109 ? 12.925 25.343 66.554 1.00 16.32 109 GLU A CA 1
ATOM 838 C C . GLU A 1 109 ? 13.460 24.803 67.879 1.00 17.95 109 GLU A C 1
ATOM 839 O O . GLU A 1 109 ? 14.509 25.249 68.364 1.00 19.46 109 GLU A O 1
ATOM 845 N N . CYS A 1 110 ? 12.716 23.871 68.468 1.00 16.39 110 CYS A N 1
ATOM 846 C CA . CYS A 1 110 ? 13.090 23.275 69.743 1.00 21.35 110 CYS A CA 1
ATOM 847 C C . CYS A 1 110 ? 14.361 22.452 69.611 1.00 26.62 110 CYS A C 1
ATOM 848 O O . CYS A 1 110 ? 15.069 22.229 70.597 1.00 24.21 110 CYS A O 1
ATOM 851 N N . GLU A 1 111 ? 14.650 22.031 68.383 1.00 26.67 111 GLU A N 1
ATOM 852 C CA . GLU A 1 111 ? 15.891 21.322 68.060 1.00 30.25 111 GLU A CA 1
ATOM 853 C C . GLU A 1 111 ? 17.004 22.265 67.593 1.00 28.36 111 GLU A C 1
ATOM 854 O O . GLU A 1 111 ? 18.171 22.079 67.942 1.00 32.68 111 GLU A O 1
ATOM 860 N N . VAL A 1 112 ? 16.649 23.283 66.816 1.00 23.31 112 VAL A N 1
ATOM 861 C CA . VAL A 1 112 ? 17.624 24.294 66.411 1.00 26.57 112 VAL A CA 1
ATOM 862 C C . VAL A 1 112 ? 18.228 24.973 67.636 1.00 25.83 112 VAL A C 1
ATOM 863 O O . VAL A 1 112 ? 19.443 25.133 67.731 1.00 26.28 112 VAL A O 1
ATOM 867 N N . PHE A 1 113 ? 17.376 25.355 68.581 1.00 20.47 113 PHE A N 1
ATOM 868 C CA . PHE A 1 113 ? 17.832 26.097 69.742 1.00 23.29 113 PHE A CA 1
ATOM 869 C C . PHE A 1 113 ? 17.296 25.438 71.006 1.00 23.55 113 PHE A C 1
ATOM 870 O O . PHE A 1 113 ? 16.294 25.873 71.567 1.00 20.71 113 PHE A O 1
ATOM 878 N N . PRO A 1 114 ? 17.972 24.374 71.449 1.00 29.76 114 PRO A N 1
ATOM 879 C CA . PRO A 1 114 ? 17.638 23.798 72.748 1.00 34.21 114 PRO A CA 1
ATOM 880 C C . PRO A 1 114 ? 17.860 24.891 73.777 1.00 32.03 114 PRO A C 1
ATOM 881 O O . PRO A 1 114 ? 18.939 25.478 73.825 1.00 41.77 114 PRO A O 1
ATOM 885 N N . GLY A 1 115 ? 16.851 25.184 74.576 1.00 25.68 115 GLY A N 1
ATOM 886 C CA . GLY A 1 115 ? 16.994 26.214 75.588 1.00 28.51 115 GLY A CA 1
ATOM 887 C C . GLY A 1 115 ? 16.475 27.574 75.149 1.00 28.39 115 GLY A C 1
ATOM 888 O O . GLY A 1 115 ? 16.681 28.562 75.852 1.00 29.50 115 GLY A O 1
ATOM 889 N N . VAL A 1 116 ? 15.805 27.633 73.996 1.00 22.79 116 VAL A N 1
ATOM 890 C CA . VAL A 1 116 ? 15.198 28.883 73.536 1.00 21.62 116 VAL A CA 1
ATOM 891 C C . VAL A 1 116 ? 14.198 29.411 74.575 1.00 22.02 116 VAL A C 1
ATOM 892 O O . VAL A 1 116 ? 14.078 30.618 74.798 1.00 21.73 116 VAL A O 1
ATOM 896 N N . CYS A 1 117 ? 13.498 28.493 75.231 1.00 23.99 117 CYS A N 1
ATOM 897 C CA . CYS A 1 117 ? 12.605 28.859 76.323 1.00 23.65 117 CYS A CA 1
ATOM 898 C C . CYS A 1 117 ? 13.420 28.808 77.613 1.00 24.89 117 CYS A C 1
ATOM 899 O O . CYS A 1 117 ? 13.860 27.737 78.041 1.00 26.61 117 CYS A O 1
ATOM 902 N N . LYS A 1 118 ? 13.625 29.968 78.230 1.00 24.50 118 LYS A N 1
ATOM 903 C CA . LYS A 1 118 ? 14.590 30.072 79.326 1.00 29.37 118 LYS A CA 1
ATOM 904 C C . LYS A 1 118 ? 14.224 29.230 80.552 1.00 31.88 118 LYS A C 1
ATOM 905 O O . LYS A 1 118 ? 15.075 28.545 81.117 1.00 36.81 118 LYS A O 1
ATOM 911 N N . ASN A 1 119 ? 12.955 29.270 80.944 1.00 22.93 119 ASN A N 1
ATOM 912 C CA . ASN A 1 119 ? 12.483 28.516 82.101 1.00 22.33 119 ASN A CA 1
ATOM 913 C C . ASN A 1 119 ? 11.152 27.817 81.840 1.00 26.02 119 ASN A C 1
ATOM 914 O O . ASN A 1 119 ? 10.335 27.653 82.751 1.00 28.55 119 ASN A O 1
ATOM 919 N N . GLY A 1 120 ? 10.935 27.408 80.596 1.00 20.70 120 GLY A N 1
ATOM 920 C CA . GLY A 1 120 ? 9.732 26.685 80.225 1.00 18.57 120 GLY A CA 1
ATOM 921 C C . GLY A 1 120 ? 10.053 25.530 79.295 1.00 20.92 120 GLY A C 1
ATOM 922 O O . GLY A 1 120 ? 11.223 25.200 79.090 1.00 26.16 120 GLY A O 1
ATOM 923 N N . LEU A 1 121 ? 9.012 24.920 78.731 1.00 20.68 121 LEU A N 1
ATOM 924 C CA . LEU A 1 121 ? 9.155 23.811 77.793 1.00 18.55 121 LEU A CA 1
ATOM 925 C C . LEU A 1 121 ? 8.911 24.300 76.372 1.00 14.78 121 LEU A C 1
ATOM 926 O O . LEU A 1 121 ? 7.864 24.863 76.096 1.00 18.48 121 LEU A O 1
ATOM 931 N N . CYS A 1 122 ? 9.882 24.123 75.486 1.00 15.12 122 CYS A N 1
ATOM 932 C CA . CYS A 1 122 ? 9.688 24.484 74.086 1.00 15.55 122 CYS A CA 1
ATOM 933 C C . CYS A 1 122 ? 8.722 23.498 73.432 1.00 16.99 122 CYS A C 1
ATOM 934 O O . CYS A 1 122 ? 8.859 22.277 73.577 1.00 16.61 122 CYS A O 1
ATOM 937 N N . VAL A 1 123 ? 7.741 24.029 72.720 1.00 13.68 123 VAL A N 1
ATOM 938 C CA . VAL A 1 123 ? 6.765 23.194 72.030 1.00 13.74 123 VAL A CA 1
ATOM 939 C C . VAL A 1 123 ? 6.780 23.620 70.584 1.00 14.26 123 VAL A C 1
ATOM 940 O O . VAL A 1 123 ? 6.515 24.780 70.273 1.00 15.68 123 VAL A O 1
ATOM 944 N N . ASN A 1 124 ? 7.139 22.702 69.696 1.00 14.59 124 ASN A N 1
ATOM 945 C CA . ASN A 1 124 ? 7.167 23.053 68.282 1.00 16.23 124 ASN A CA 1
ATOM 946 C C . ASN A 1 124 ? 5.759 23.194 67.719 1.00 15.90 124 ASN A C 1
ATOM 947 O O . ASN A 1 124 ? 4.854 22.484 68.135 1.00 13.97 124 ASN A O 1
ATOM 952 N N . THR A 1 125 ? 5.577 24.117 66.777 1.00 14.70 125 THR A N 1
ATOM 953 C CA . THR A 1 125 ? 4.315 24.219 66.040 1.00 13.49 125 THR A CA 1
ATOM 954 C C . THR A 1 125 ? 4.659 24.315 64.558 1.00 13.86 125 THR A C 1
ATOM 955 O O . THR A 1 125 ? 5.809 24.525 64.213 1.00 15.19 125 THR A O 1
ATOM 959 N N . ARG A 1 126 ? 3.694 24.149 63.668 1.00 13.85 126 ARG A N 1
ATOM 960 C CA . ARG A 1 126 ? 4.019 24.251 62.243 1.00 12.15 126 ARG A CA 1
ATOM 961 C C . ARG A 1 126 ? 4.186 25.721 61.889 1.00 15.82 126 ARG A C 1
ATOM 962 O O . ARG A 1 126 ? 3.223 26.474 61.963 1.00 19.17 126 ARG A O 1
ATOM 970 N N . GLY A 1 127 ? 5.401 26.131 61.517 1.00 13.52 127 GLY A N 1
ATOM 971 C CA . GLY A 1 127 ? 5.666 27.522 61.168 1.00 13.52 127 GLY A CA 1
ATOM 972 C C . GLY A 1 127 ? 6.200 28.393 62.304 1.00 14.35 127 GLY A C 1
ATOM 973 O O . GLY A 1 127 ? 6.712 29.481 62.063 1.00 17.42 127 GLY A O 1
ATOM 974 N N . SER A 1 128 ? 6.082 27.933 63.542 1.00 11.41 128 SER A N 1
ATOM 975 C CA . SER A 1 128 ? 6.665 28.667 64.662 1.00 16.12 128 SER A CA 1
ATOM 976 C C . SER A 1 128 ? 6.973 27.711 65.790 1.00 15.88 128 SER A C 1
ATOM 977 O O . SER A 1 128 ? 7.248 26.541 65.562 1.00 14.84 128 SER A O 1
ATOM 980 N N . PHE A 1 129 ? 6.952 28.225 67.010 1.00 12.69 129 PHE A N 1
ATOM 981 C CA . PHE A 1 129 ? 7.103 27.398 68.195 1.00 11.43 129 PHE A CA 1
ATOM 982 C C . PHE A 1 129 ? 6.583 28.223 69.350 1.00 14.88 129 PHE A C 1
ATOM 983 O O . PHE A 1 129 ? 6.290 29.409 69.195 1.00 16.45 129 PHE A O 1
ATOM 991 N N . LYS A 1 130 ? 6.436 27.595 70.506 1.00 16.39 130 LYS A N 1
ATOM 992 C CA . LYS A 1 130 ? 5.982 28.342 71.663 1.00 21.26 130 LYS A CA 1
ATOM 993 C C . LYS A 1 130 ? 6.603 27.806 72.926 1.00 18.05 130 LYS A C 1
ATOM 994 O O . LYS A 1 130 ? 7.080 26.675 72.983 1.00 15.33 130 LYS A O 1
ATOM 1000 N N . CYS A 1 131 ? 6.635 28.645 73.941 1.00 17.11 131 CYS A N 1
ATOM 1001 C CA . CYS A 1 131 ? 7.159 28.215 75.220 1.00 15.49 131 CYS A CA 1
ATOM 1002 C C . CYS A 1 131 ? 5.984 27.935 76.139 1.00 20.30 131 CYS A C 1
ATOM 1003 O O . CYS A 1 131 ? 5.136 28.803 76.355 1.00 21.18 131 CYS A O 1
ATOM 1006 N N . GLN A 1 132 ? 5.939 26.718 76.663 1.00 16.96 132 GLN A N 1
ATOM 1007 C CA . GLN A 1 132 ? 4.895 26.324 77.594 1.00 17.65 132 GLN A CA 1
ATOM 1008 C C . GLN A 1 132 ? 5.412 26.505 79.011 1.00 17.13 132 GLN A C 1
ATOM 1009 O O . GLN A 1 132 ? 6.451 25.970 79.381 1.00 21.91 132 GLN A O 1
ATOM 1015 N N . CYS A 1 133 ? 4.665 27.252 79.805 1.00 16.85 133 CYS A N 1
ATOM 1016 C CA . CYS A 1 133 ? 5.122 27.623 81.133 1.00 20.34 133 CYS A CA 1
ATOM 1017 C C . CYS A 1 133 ? 4.671 26.638 82.199 1.00 17.64 133 CYS A C 1
ATOM 1018 O O . CYS A 1 133 ? 3.662 25.954 82.040 1.00 19.17 133 CYS A O 1
ATOM 1021 N N . PRO A 1 134 ? 5.424 26.577 83.307 1.00 18.75 134 PRO A N 1
ATOM 1022 C CA . PRO A 1 134 ? 4.961 25.738 84.421 1.00 18.65 134 PRO A CA 1
ATOM 1023 C C . PRO A 1 134 ? 3.608 26.2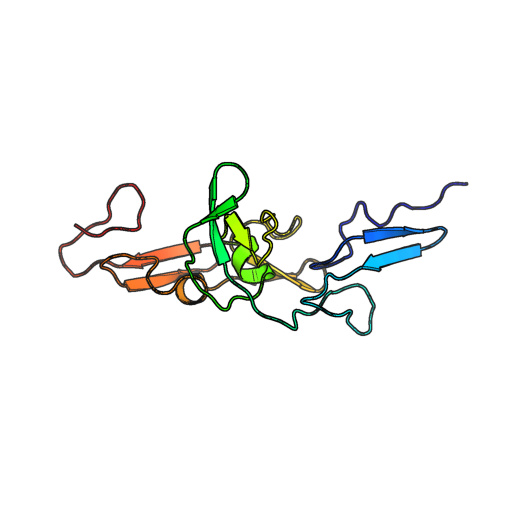47 84.909 1.00 16.65 134 PRO A C 1
ATOM 1024 O O . PRO A 1 134 ? 3.303 27.435 84.747 1.00 20.58 134 PRO A O 1
ATOM 1028 N N . SER A 1 135 ? 2.816 25.358 85.497 1.00 17.98 135 SER A N 1
ATOM 1029 C CA . SER A 1 135 ? 1.477 25.702 85.961 1.00 19.19 135 SER A CA 1
ATOM 1030 C C . SER A 1 135 ? 1.484 26.961 86.814 1.00 21.53 135 SER A C 1
ATOM 1031 O O . SER A 1 135 ? 2.253 27.066 87.774 1.00 20.44 135 SER A O 1
ATOM 1034 N N . GLY A 1 136 ? 0.614 27.909 86.467 1.00 17.62 136 GLY A N 1
ATOM 1035 C CA . GLY A 1 136 ? 0.474 29.140 87.213 1.00 18.47 136 GLY A CA 1
ATOM 1036 C C . GLY A 1 136 ? 1.330 30.277 86.696 1.00 22.10 136 GLY A C 1
ATOM 1037 O O . GLY A 1 136 ? 1.217 31.413 87.161 1.00 22.62 136 GLY A O 1
ATOM 1038 N N . MET A 1 137 ? 2.196 29.975 85.736 1.00 16.86 137 MET A N 1
ATOM 1039 C CA . MET A 1 137 ? 3.079 30.984 85.177 1.00 19.28 137 MET A CA 1
ATOM 1040 C C . MET A 1 137 ? 2.628 31.365 83.775 1.00 19.13 137 MET A C 1
ATOM 1041 O O . MET A 1 137 ? 1.977 30.575 83.072 1.00 19.75 137 MET A O 1
ATOM 1046 N N . THR A 1 138 ? 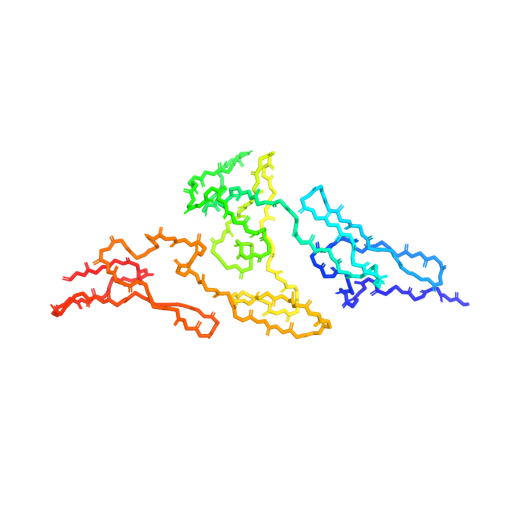2.966 32.586 83.381 1.00 17.21 138 THR A N 1
ATOM 1047 C CA . THR A 1 138 ? 2.592 33.101 82.072 1.00 19.07 138 THR A CA 1
ATOM 1048 C C . THR A 1 138 ? 3.798 33.718 81.372 1.00 20.64 138 THR A C 1
ATOM 1049 O O . THR A 1 138 ? 4.833 33.954 81.994 1.00 22.06 138 THR A O 1
ATOM 1053 N N . LEU A 1 139 ? 3.667 33.972 80.072 1.00 16.79 139 LEU A N 1
ATOM 1054 C CA . LEU A 1 139 ? 4.797 34.436 79.286 1.00 13.67 139 LEU A CA 1
ATOM 1055 C C . LEU A 1 139 ? 5.027 35.936 79.421 1.00 17.81 139 LEU A C 1
ATOM 1056 O O . LEU A 1 139 ? 4.086 36.714 79.659 1.00 20.62 139 LEU A O 1
ATOM 1061 N N . ASP A 1 140 ? 6.288 36.321 79.287 1.00 14.73 140 ASP A N 1
ATOM 1062 C CA . ASP A 1 140 ? 6.657 37.721 79.137 1.00 16.64 140 ASP A CA 1
ATOM 1063 C C . ASP A 1 140 ? 6.337 38.181 77.715 1.00 20.84 140 ASP A C 1
ATOM 1064 O O . ASP A 1 140 ? 5.857 37.403 76.882 1.00 20.25 140 ASP A O 1
ATOM 1069 N N . ALA A 1 141 ? 6.642 39.441 77.435 1.00 17.45 141 ALA A N 1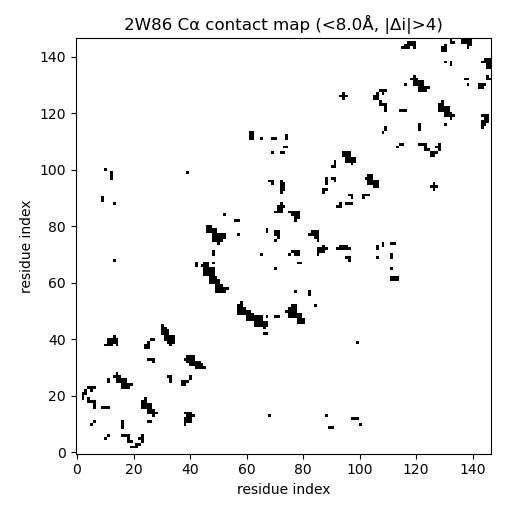
ATOM 1070 C CA . ALA A 1 141 ? 6.374 40.032 76.124 1.00 20.99 141 ALA A CA 1
ATOM 1071 C C . ALA A 1 141 ? 7.121 39.346 74.974 1.00 20.36 141 ALA A C 1
ATOM 1072 O O . ALA A 1 141 ? 6.599 39.261 73.865 1.00 20.50 141 ALA A O 1
ATOM 1074 N N . THR A 1 142 ? 8.332 38.857 75.235 1.00 19.30 142 THR A N 1
ATOM 1075 C CA . THR A 1 142 ? 9.141 38.223 74.183 1.00 19.60 142 THR A CA 1
ATOM 1076 C C . THR A 1 142 ? 8.695 36.799 73.881 1.00 23.88 142 THR A C 1
ATOM 1077 O O . THR A 1 142 ? 9.080 36.223 72.859 1.00 20.15 142 THR A O 1
ATOM 1081 N N . GLY A 1 143 ? 7.920 36.222 74.789 1.00 19.73 143 GLY A N 1
ATOM 1082 C CA . GLY A 1 143 ? 7.411 34.877 74.636 1.00 18.79 143 GLY A CA 1
ATOM 1083 C C . GLY A 1 143 ? 8.403 33.789 75.012 1.00 19.58 143 GLY A C 1
ATOM 1084 O O . GLY A 1 143 ? 8.107 32.610 74.873 1.00 22.74 143 GLY A O 1
ATOM 1085 N N . ARG A 1 144 ? 9.592 34.179 75.454 1.00 17.59 144 ARG A N 1
ATOM 1086 C CA . ARG A 1 144 ? 10.612 33.205 75.832 1.00 16.30 144 ARG A CA 1
ATOM 1087 C C . ARG A 1 144 ? 10.844 33.005 77.326 1.00 21.17 144 ARG A C 1
ATOM 1088 O O . ARG A 1 144 ? 11.607 32.143 77.721 1.00 22.60 144 ARG A O 1
ATOM 1096 N N . ILE A 1 145 ? 10.194 33.811 78.149 1.00 18.45 145 ILE A N 1
ATOM 1097 C CA . ILE A 1 145 ? 10.412 33.760 79.585 1.00 19.22 145 ILE A CA 1
ATOM 1098 C C . ILE A 1 145 ? 9.115 33.584 80.346 1.00 21.72 145 ILE A C 1
ATOM 1099 O O . ILE A 1 145 ? 8.149 34.279 80.091 1.00 22.80 145 ILE A O 1
ATOM 1104 N N . CYS A 1 146 ? 9.109 32.659 81.293 1.00 22.15 146 CYS A N 1
ATOM 1105 C CA . CYS A 1 146 ? 7.905 32.414 82.081 1.00 20.37 146 CYS A CA 1
ATOM 1106 C C . CYS A 1 146 ? 7.944 33.142 83.421 1.00 25.27 146 CYS A C 1
ATOM 1107 O O . CYS A 1 146 ? 8.985 33.196 84.081 1.00 22.99 146 CYS A O 1
ATOM 1110 N N . LEU A 1 147 ? 6.802 33.672 83.839 1.00 26.72 147 LEU A N 1
ATOM 1111 C CA . LEU A 1 147 ? 6.736 34.345 85.134 1.00 29.27 147 LEU A CA 1
ATOM 1112 C C . LEU A 1 147 ? 5.451 34.044 85.902 1.00 28.29 147 LEU A C 1
ATOM 1113 O O . LEU A 1 147 ? 5.360 34.365 87.088 1.00 37.52 147 LEU A O 1
#

Sequence (147 aa):
SADIDECESSSPCINGVVCKNSPGSFICECSSESTLDPTKTICIEETIKGTCWQTVIDGRCEININGATTLLKSQCCSSLGAAWGSSPCTLCQVDPICGKGYSRIKKGTQCEDIDECEVFPGVCKNGLCVNTRGSFKCQCPSGMTLDATGRICL

GO terms:
  GO:0005179 hormone activity (F, IDA)
  GO:0008201 heparin binding (F, IDA)
  GO:0005576 extracellular region (C, IDA)
  GO:0042593 glucose homeostasis (P, IDA)
  GO:0045671 negative regulation of osteoclast differentiation (P, IDA)
  GO:2001205 negative regulation of osteoclast development (P, IDA)
  GO:0033627 cell adhesion mediated by integrin (P, IDA)
  GO:0006006 glucose metabolic process (P, IDA)
  GO:0007189 adenylate cyclase-activating G protein-coupled receptor signaling pathway (P, IDA)
  GO:0005576 extracellular region (C, EXP)
  GO:0005178 integrin binding (F, IPI)
  GO:0005515 protein binding (F, IPI)
  GO:0001527 microfibril (C, IDA)
  GO:0005576 extracellular region (C, TAS)
  GO:0005788 endoplasmic reticulum lumen (C, TAS)
  GO:0042802 identical protein binding (F, IPI)
  GO:0005576 extracellular region (C, HDA)
  GO:0031012 extracellular matrix (C, HDA)
  GO:0005201 extracellular matrix structural constituent (F, IDA)
  GO:0005509 calcium ion binding (F, IDA)

Organism: Homo sapiens (NCBI:txid9606)